Protein AF-A0A2E0FE05-F1 (afdb_monomer)

Nearest PDB structures (foldseek):
  3kkd-assembly1_A  TM=2.075E-01  e=8.108E-01  Pseudomonas aeruginosa PAO1
  7mtq-assembly1_B  TM=2.264E-01  e=6.783E+00  Homo sapiens

Foldseek 3Di:
DVVVVVVVVVVVVVVVVVVVVVVVVVVVLLVVLLVLQCVLCVVLPNNPPVVSVVLSVLVVVLQVLLVPPVDDLLVNLVSNLPRCSVLVSLPVPFQDDLVSSLVSLLSVLVSLLVSDDPCVDPSSVVSSVLSSVLSNVLSVPDDLVVVDDDPRRPSVSSSVSSSVSSVVSSVVD

pLDDT: mean 83.28, std 7.22, range [54.81, 91.31]

Radius of gyration: 20.87 Å; Cα contacts (8 Å, |Δi|>4): 118; chains: 1; bounding box: 59×25×66 Å

Sequence (173 aa):
MEDMMAKLSSLLEQKETLTKYKDLLEMEREVTLKRQFARFMESIGIDNYKIIDEYFPRFRSTVSVVEDEDMSVKDRMVSIVESDFLFDLMRLKTASRERELRRITKELSAFIHTAAIDAEDDDSKFLKNLLTNSLRTIADEIDPKENRGVGQPMTEAWIEAMKEGMDTYLTSL

Solvent-accessible surface area (backbone atoms only — not comparable to full-atom values): 9651 Å² total; per-residue (Å²): 111,69,68,58,51,53,52,50,50,52,52,50,54,51,49,53,52,50,51,54,49,51,54,51,50,53,53,51,49,55,54,49,49,51,52,51,51,47,52,51,37,41,74,71,69,50,78,54,64,68,60,48,65,65,46,46,63,54,52,50,57,50,55,50,42,58,72,39,81,92,50,52,76,68,55,32,51,50,54,48,70,67,35,60,60,71,55,52,59,56,57,75,51,71,88,40,51,68,74,52,52,35,50,43,40,42,50,49,18,53,41,54,62,67,64,51,70,87,47,83,51,70,65,34,44,49,50,45,51,50,53,26,48,49,41,39,51,41,50,68,67,61,63,37,73,84,76,46,54,91,90,56,54,59,56,57,30,42,48,52,44,49,51,53,45,50,53,52,53,64,74,71,109

Mean predicted aligned error: 7.71 Å

Structure (mmCIF, N/CA/C/O backbone):
data_AF-A0A2E0FE05-F1
#
_entry.id   AF-A0A2E0FE05-F1
#
loop_
_atom_site.group_PDB
_atom_site.id
_atom_site.type_symbol
_atom_site.label_atom_id
_atom_site.label_alt_id
_atom_site.label_comp_id
_atom_site.label_asym_id
_atom_site.label_entity_id
_atom_site.label_seq_id
_atom_site.pdbx_PDB_ins_code
_atom_site.Cartn_x
_atom_site.Cartn_y
_atom_site.Cartn_z
_atom_site.occupancy
_atom_site.B_iso_or_equiv
_atom_site.auth_seq_id
_atom_site.auth_comp_id
_atom_site.auth_asym_id
_atom_site.auth_atom_id
_atom_site.pdbx_PDB_model_num
ATOM 1 N N . MET A 1 1 ? 38.678 9.519 -41.261 1.00 61.59 1 MET A N 1
ATOM 2 C CA . MET A 1 1 ? 37.518 10.412 -41.030 1.00 61.59 1 MET A CA 1
ATOM 3 C C . MET A 1 1 ? 36.219 9.681 -41.363 1.00 61.59 1 MET A C 1
ATOM 5 O O . MET A 1 1 ? 35.339 9.641 -40.521 1.00 61.59 1 MET A O 1
ATOM 9 N N . GLU A 1 2 ? 36.152 9.014 -42.519 1.00 68.19 2 GLU A N 1
ATOM 10 C CA . GLU A 1 2 ? 35.022 8.180 -42.974 1.00 68.19 2 GLU A CA 1
ATOM 11 C C . GLU A 1 2 ? 34.667 7.010 -42.027 1.00 68.19 2 GLU A C 1
ATOM 13 O O . GLU A 1 2 ? 33.519 6.871 -41.621 1.00 68.19 2 GLU A O 1
ATOM 18 N N . ASP A 1 3 ? 35.663 6.250 -41.558 1.00 78.62 3 ASP A N 1
ATOM 19 C CA . ASP A 1 3 ? 35.480 5.124 -40.616 1.00 78.62 3 ASP A CA 1
ATOM 20 C C . ASP A 1 3 ? 34.921 5.556 -39.239 1.00 78.62 3 ASP A C 1
ATOM 22 O O . ASP A 1 3 ? 34.086 4.897 -38.621 1.00 78.62 3 ASP A O 1
ATOM 26 N N . MET A 1 4 ? 35.302 6.753 -38.785 1.00 74.56 4 MET A N 1
ATOM 27 C CA . MET A 1 4 ? 34.808 7.335 -37.535 1.00 74.56 4 MET A CA 1
ATOM 28 C C . MET A 1 4 ? 33.344 7.791 -37.655 1.00 74.56 4 MET A C 1
ATOM 30 O O . MET A 1 4 ? 32.583 7.662 -36.699 1.00 74.56 4 MET A O 1
ATOM 34 N N . MET A 1 5 ? 32.933 8.268 -38.835 1.00 79.00 5 MET A N 1
ATOM 35 C CA . MET A 1 5 ? 31.545 8.648 -39.130 1.00 79.00 5 MET A CA 1
ATOM 36 C C . MET A 1 5 ? 30.629 7.424 -39.264 1.00 79.00 5 MET A C 1
ATOM 38 O O . MET A 1 5 ? 29.489 7.458 -38.796 1.00 79.00 5 MET A O 1
ATOM 42 N N . ALA A 1 6 ? 31.135 6.326 -39.834 1.00 82.25 6 ALA A N 1
ATOM 43 C CA . ALA A 1 6 ? 30.420 5.051 -39.893 1.00 82.25 6 ALA A CA 1
ATOM 44 C C . ALA A 1 6 ? 30.204 4.462 -38.488 1.00 82.25 6 ALA A C 1
ATOM 46 O O . ALA A 1 6 ? 29.089 4.077 -38.132 1.00 82.25 6 ALA A O 1
ATOM 47 N N . LYS A 1 7 ? 31.245 4.480 -37.644 1.00 85.81 7 LYS A N 1
ATOM 48 C CA . LYS A 1 7 ? 31.150 4.041 -36.246 1.00 85.81 7 LYS A CA 1
ATOM 49 C C . LYS A 1 7 ? 30.201 4.915 -35.421 1.00 85.81 7 LYS A C 1
ATOM 51 O O . LYS A 1 7 ? 29.425 4.385 -34.633 1.00 85.81 7 LYS A O 1
ATOM 56 N N . LEU A 1 8 ? 30.225 6.234 -35.621 1.00 82.81 8 LEU A N 1
ATOM 57 C CA . LEU A 1 8 ? 29.300 7.158 -34.961 1.00 82.81 8 LEU A CA 1
ATOM 58 C C . LEU A 1 8 ? 27.844 6.893 -35.367 1.00 82.81 8 LEU A C 1
ATOM 60 O O . LEU A 1 8 ? 26.977 6.857 -34.501 1.00 82.81 8 LEU A O 1
ATOM 64 N N . SER A 1 9 ? 27.583 6.654 -36.654 1.00 85.12 9 SER A N 1
ATOM 65 C CA . SER A 1 9 ? 26.232 6.341 -37.146 1.00 85.12 9 SER A CA 1
ATOM 66 C C . SER A 1 9 ? 25.703 5.037 -36.547 1.00 85.12 9 SER A C 1
ATOM 68 O O . SER A 1 9 ? 24.593 5.008 -36.027 1.00 85.12 9 SER A O 1
ATOM 70 N N . SER A 1 10 ? 26.538 3.994 -36.497 1.00 87.94 10 SER A N 1
ATOM 71 C CA . SER A 1 10 ? 26.181 2.722 -35.857 1.00 87.94 10 SER A CA 1
ATOM 72 C C . SER A 1 10 ? 25.890 2.877 -34.357 1.00 87.94 10 SER A C 1
ATOM 74 O O . SER A 1 10 ? 24.928 2.303 -33.851 1.00 87.94 10 SER A O 1
ATOM 76 N N . LEU A 1 11 ? 26.670 3.692 -33.637 1.00 88.06 11 LEU A N 1
ATOM 77 C CA . LEU A 1 11 ? 26.420 3.976 -32.218 1.00 88.06 11 LEU A CA 1
ATOM 78 C C . LEU A 1 11 ? 25.115 4.756 -31.998 1.00 88.06 11 LEU A C 1
ATOM 80 O O . LEU A 1 11 ? 24.428 4.529 -31.002 1.00 88.06 11 LEU A O 1
ATOM 84 N N . LEU A 1 12 ? 24.758 5.663 -32.911 1.00 86.19 12 LEU A N 1
ATOM 85 C CA . LEU A 1 12 ? 23.495 6.401 -32.851 1.00 86.19 12 LEU A CA 1
ATOM 86 C C . LEU A 1 12 ? 22.289 5.483 -33.097 1.00 86.19 12 LEU A C 1
ATOM 88 O O . LEU A 1 12 ? 21.320 5.561 -32.345 1.00 86.19 12 LEU A O 1
ATOM 92 N N . GLU A 1 13 ? 22.373 4.568 -34.064 1.00 87.62 13 GLU A N 1
ATOM 93 C CA . GLU A 1 13 ? 21.336 3.553 -34.315 1.00 87.62 13 GLU A CA 1
ATOM 94 C C . GLU A 1 13 ? 21.163 2.596 -33.125 1.00 87.62 13 GLU A C 1
ATOM 96 O O . GLU A 1 13 ? 20.040 2.268 -32.728 1.00 87.62 13 GLU A O 1
ATOM 101 N N . GLN A 1 14 ? 22.272 2.176 -32.505 1.00 89.38 14 GLN A N 1
ATOM 102 C CA . GLN A 1 14 ? 22.241 1.364 -31.286 1.00 89.38 14 GLN A CA 1
ATOM 103 C C . GLN A 1 14 ? 21.592 2.119 -30.128 1.00 89.38 14 GLN A C 1
ATOM 105 O O . GLN A 1 14 ? 20.747 1.557 -29.433 1.00 89.38 14 GLN A O 1
ATOM 110 N N . LYS A 1 15 ? 21.934 3.399 -29.941 1.00 90.31 15 LYS A N 1
ATOM 111 C CA . LYS A 1 15 ? 21.307 4.251 -28.927 1.00 90.31 15 LYS A CA 1
ATOM 112 C C . LYS A 1 15 ? 19.799 4.366 -29.155 1.00 90.31 15 LYS A C 1
ATOM 114 O O . LYS A 1 15 ? 19.043 4.175 -28.211 1.00 90.31 15 LYS A O 1
ATOM 119 N N . GLU A 1 16 ? 19.363 4.635 -30.383 1.00 88.88 16 GLU A N 1
ATOM 120 C CA . GLU A 1 16 ? 17.937 4.746 -30.717 1.00 88.88 16 GLU A CA 1
ATOM 121 C C . GLU A 1 16 ? 17.187 3.437 -30.436 1.00 88.88 16 GLU A C 1
ATOM 123 O O . GLU A 1 16 ? 16.094 3.438 -29.868 1.00 88.88 16 GLU A O 1
ATOM 128 N N . THR A 1 17 ? 17.799 2.306 -30.780 1.00 89.75 17 THR A N 1
ATOM 129 C CA . THR A 1 17 ? 17.244 0.976 -30.511 1.00 89.75 17 THR A CA 1
ATOM 130 C C . THR A 1 17 ? 17.127 0.706 -29.008 1.00 89.75 17 THR A C 1
ATOM 132 O O . THR A 1 17 ? 16.091 0.229 -28.549 1.00 89.75 17 THR A O 1
ATOM 135 N N . LEU A 1 18 ? 18.153 1.053 -28.224 1.00 88.44 18 LEU A N 1
ATOM 136 C CA . LEU A 1 18 ? 18.130 0.926 -26.763 1.00 88.44 18 LEU A CA 1
ATOM 137 C C . LEU A 1 18 ? 17.059 1.813 -26.125 1.00 88.44 18 LEU A C 1
ATOM 139 O O . LEU A 1 18 ? 16.375 1.362 -25.211 1.00 88.44 18 LEU A O 1
ATOM 143 N N . THR A 1 19 ? 16.875 3.039 -26.620 1.00 89.62 19 THR A N 1
ATOM 144 C CA . THR A 1 19 ? 15.795 3.921 -26.157 1.00 89.62 19 THR A CA 1
ATOM 145 C C . THR A 1 19 ? 14.427 3.293 -26.414 1.00 89.62 19 THR A C 1
ATOM 147 O O . THR A 1 19 ? 13.641 3.181 -25.483 1.00 89.62 19 THR A O 1
ATOM 150 N N . LYS A 1 20 ? 14.175 2.758 -27.616 1.00 87.62 20 LYS A N 1
ATOM 151 C CA . LYS A 1 20 ? 12.906 2.067 -27.918 1.00 87.62 20 LYS A CA 1
ATOM 152 C C . LYS A 1 20 ? 12.658 0.859 -27.011 1.00 87.62 20 LYS A C 1
ATOM 154 O O . LYS A 1 20 ? 11.528 0.634 -26.591 1.00 87.62 20 LYS A O 1
ATOM 159 N N . TYR A 1 21 ? 13.695 0.076 -26.707 1.00 85.94 21 TYR A N 1
ATOM 160 C CA . TYR A 1 21 ? 13.562 -1.038 -25.765 1.00 85.94 21 TYR A CA 1
ATOM 161 C C . TYR A 1 21 ? 13.266 -0.564 -24.346 1.00 85.94 21 TYR A C 1
ATOM 163 O O . TYR A 1 21 ? 12.434 -1.171 -23.679 1.00 85.94 21 TYR A O 1
ATOM 171 N N . LYS A 1 22 ? 13.909 0.518 -23.900 1.00 82.38 22 LYS A N 1
ATOM 172 C CA . LYS A 1 22 ? 13.617 1.132 -22.605 1.00 82.38 22 LYS A CA 1
ATOM 173 C C . LYS A 1 22 ? 12.145 1.551 -22.519 1.00 82.38 22 LYS A C 1
ATOM 175 O O . LYS A 1 22 ? 11.476 1.163 -21.568 1.00 82.38 22 LYS A O 1
ATOM 180 N N . ASP A 1 23 ? 11.632 2.230 -23.543 1.00 83.06 23 ASP A N 1
ATOM 181 C CA . ASP A 1 23 ? 10.234 2.675 -23.590 1.00 83.06 23 ASP A CA 1
ATOM 182 C C . ASP A 1 23 ? 9.258 1.482 -23.543 1.00 83.06 23 ASP A C 1
ATOM 184 O O . ASP A 1 23 ? 8.268 1.497 -22.811 1.00 83.06 23 ASP A O 1
ATOM 188 N N . LEU A 1 24 ? 9.549 0.405 -24.284 1.00 85.44 24 LEU A N 1
ATOM 189 C CA . LEU A 1 24 ? 8.738 -0.819 -24.260 1.00 85.44 24 LEU A CA 1
ATOM 190 C C . LEU A 1 24 ? 8.744 -1.500 -22.886 1.00 85.44 24 LEU A C 1
ATOM 192 O O . LEU A 1 24 ? 7.694 -1.951 -22.429 1.00 85.44 24 LEU A O 1
ATOM 196 N N . LEU A 1 25 ? 9.903 -1.561 -22.227 1.00 81.69 25 LEU A N 1
ATOM 197 C CA . LEU A 1 25 ? 10.022 -2.120 -20.881 1.00 81.69 25 LEU A CA 1
ATOM 198 C C . LEU A 1 25 ? 9.232 -1.292 -19.865 1.00 81.69 25 LEU A C 1
ATOM 200 O O . LEU A 1 25 ? 8.543 -1.865 -19.025 1.00 81.69 25 LEU A O 1
ATOM 204 N N . GLU A 1 26 ? 9.278 0.038 -19.952 1.00 80.75 26 GLU A N 1
ATOM 205 C CA . GLU A 1 26 ? 8.470 0.922 -19.102 1.00 80.75 26 GLU A CA 1
ATOM 206 C C . GLU A 1 26 ? 6.966 0.693 -19.314 1.00 80.75 26 GLU A C 1
ATOM 208 O O . GLU A 1 26 ? 6.216 0.553 -18.344 1.00 80.75 26 GLU A O 1
ATOM 213 N N . MET A 1 27 ? 6.518 0.548 -20.564 1.00 84.00 27 MET A N 1
ATOM 214 C CA . MET A 1 27 ? 5.119 0.220 -20.863 1.00 84.00 27 MET A CA 1
ATOM 215 C C . MET A 1 27 ? 4.701 -1.147 -20.301 1.00 84.00 27 MET A C 1
ATOM 217 O O . MET A 1 27 ? 3.617 -1.281 -19.728 1.00 84.00 27 MET A O 1
ATOM 221 N N . GLU A 1 28 ? 5.533 -2.177 -20.464 1.00 82.19 28 GLU A N 1
ATOM 222 C CA . GLU A 1 28 ? 5.242 -3.522 -19.959 1.00 82.19 28 GLU A CA 1
ATOM 223 C C . GLU A 1 28 ? 5.215 -3.566 -18.425 1.00 82.19 28 GLU A C 1
ATOM 225 O O . GLU A 1 28 ? 4.350 -4.231 -17.836 1.00 82.19 28 GLU A O 1
ATOM 230 N N . ARG A 1 29 ? 6.104 -2.806 -17.777 1.00 80.38 29 ARG A N 1
ATOM 231 C CA . ARG A 1 29 ? 6.122 -2.600 -16.324 1.00 80.38 29 ARG A CA 1
ATOM 232 C C . ARG A 1 29 ? 4.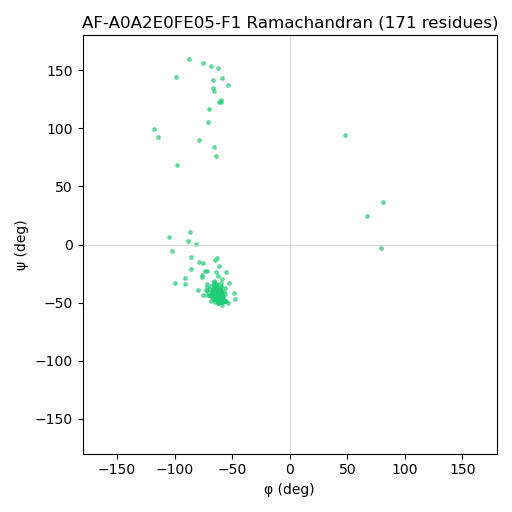809 -1.994 -15.837 1.00 80.38 29 ARG A C 1
ATOM 234 O O . ARG A 1 29 ? 4.166 -2.583 -14.971 1.00 80.38 29 ARG A O 1
ATOM 241 N N . GLU A 1 30 ? 4.356 -0.894 -16.435 1.00 83.25 30 GLU A N 1
ATOM 242 C CA . GLU A 1 30 ? 3.089 -0.243 -16.061 1.00 83.25 30 GLU A CA 1
ATOM 243 C C . GLU A 1 30 ? 1.879 -1.175 -16.240 1.00 83.25 30 GLU A C 1
ATOM 245 O O . GLU A 1 30 ? 1.024 -1.293 -15.357 1.00 83.25 30 GLU A O 1
ATOM 250 N N . VAL A 1 31 ? 1.824 -1.924 -17.347 1.00 87.12 31 VAL A N 1
ATOM 251 C CA . VAL A 1 31 ? 0.764 -2.922 -17.577 1.00 87.12 31 VAL A CA 1
ATOM 252 C C . VAL A 1 31 ? 0.798 -4.027 -16.520 1.00 87.12 31 VAL A C 1
ATOM 254 O O . VAL A 1 31 ? -0.254 -4.467 -16.042 1.00 87.12 31 VAL A O 1
ATOM 257 N N . THR A 1 32 ? 1.988 -4.492 -16.150 1.00 86.81 32 THR A N 1
ATOM 258 C CA . THR A 1 32 ? 2.166 -5.535 -15.135 1.00 86.81 32 THR A CA 1
ATOM 259 C C . THR A 1 32 ? 1.732 -5.045 -13.761 1.00 86.81 32 THR A C 1
ATOM 261 O O . THR A 1 32 ? 0.944 -5.728 -13.101 1.00 86.81 32 THR A O 1
ATOM 264 N N . LEU A 1 33 ? 2.154 -3.842 -13.372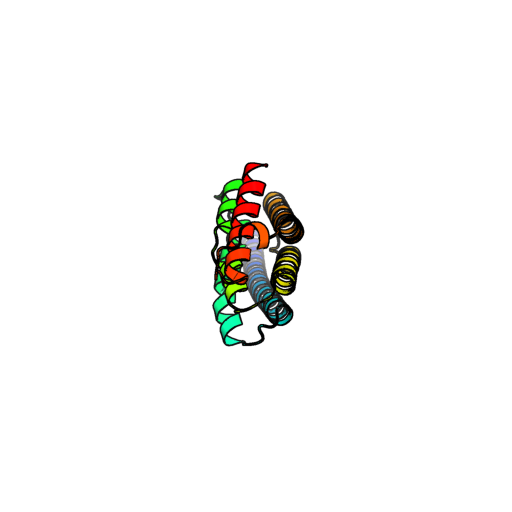 1.00 85.44 33 LEU A N 1
ATOM 265 C CA . LEU A 1 33 ? 1.776 -3.217 -12.109 1.00 85.44 33 LEU A CA 1
ATOM 266 C C . LEU A 1 33 ? 0.257 -3.033 -12.018 1.00 85.44 33 LEU A C 1
ATOM 268 O O . LEU A 1 33 ? -0.358 -3.404 -11.017 1.00 85.44 33 LEU A O 1
ATOM 272 N N . LYS A 1 34 ? -0.382 -2.570 -13.098 1.00 89.25 34 LYS A N 1
ATOM 273 C CA . LYS A 1 34 ? -1.844 -2.445 -13.168 1.00 89.25 34 LYS A CA 1
ATOM 274 C C . LYS A 1 34 ? -2.558 -3.788 -13.002 1.00 89.25 34 LYS A C 1
ATOM 276 O O . LYS A 1 34 ? -3.563 -3.873 -12.296 1.00 89.25 34 LYS A O 1
ATOM 281 N N . ARG A 1 35 ? -2.041 -4.863 -13.606 1.00 89.44 35 ARG A N 1
ATOM 282 C CA . ARG A 1 35 ? -2.592 -6.222 -13.431 1.00 89.44 35 ARG A CA 1
ATOM 283 C C . ARG A 1 35 ? -2.428 -6.732 -12.003 1.00 89.44 35 ARG A C 1
ATOM 285 O O . ARG A 1 35 ? -3.345 -7.360 -11.481 1.00 89.44 35 ARG A O 1
ATOM 292 N N . GLN A 1 36 ? -1.277 -6.495 -11.379 1.00 88.81 36 GLN A N 1
ATOM 293 C CA . GLN A 1 36 ? -1.039 -6.869 -9.985 1.00 88.81 36 GLN A CA 1
ATOM 294 C C . GLN A 1 36 ? -1.980 -6.108 -9.048 1.00 88.81 36 GLN A C 1
ATOM 296 O O . GLN A 1 36 ? -2.604 -6.729 -8.190 1.00 88.81 36 GLN A O 1
ATOM 301 N N . PHE A 1 37 ? -2.155 -4.803 -9.270 1.00 90.38 37 PHE A N 1
ATOM 302 C CA . PHE A 1 37 ? -3.107 -3.984 -8.525 1.00 90.38 37 PHE A CA 1
ATOM 303 C C . PHE A 1 37 ? -4.544 -4.497 -8.673 1.00 90.38 37 PHE A C 1
ATOM 305 O O . PHE A 1 37 ? -5.241 -4.664 -7.677 1.00 90.38 37 PHE A O 1
ATOM 312 N N . ALA A 1 38 ? -4.977 -4.838 -9.890 1.00 91.12 38 ALA A N 1
ATOM 313 C CA . ALA A 1 38 ? -6.304 -5.411 -10.114 1.00 91.12 38 ALA A CA 1
ATOM 314 C C . ALA A 1 38 ? -6.512 -6.739 -9.359 1.00 91.12 38 ALA A C 1
ATOM 316 O O . ALA A 1 38 ? -7.555 -6.933 -8.743 1.00 91.12 38 ALA A O 1
ATOM 317 N N . ARG A 1 39 ? -5.507 -7.628 -9.346 1.00 90.75 39 ARG A N 1
ATOM 318 C CA . ARG A 1 39 ? -5.558 -8.892 -8.583 1.00 90.75 39 ARG A CA 1
ATOM 319 C C . ARG A 1 39 ? -5.638 -8.664 -7.077 1.00 90.75 39 ARG A C 1
ATOM 321 O O . ARG A 1 39 ? -6.328 -9.403 -6.383 1.00 90.75 39 ARG A O 1
ATOM 328 N N . PHE A 1 40 ? -4.930 -7.658 -6.577 1.00 90.25 40 PHE A N 1
ATOM 329 C CA . PHE A 1 40 ? -5.020 -7.250 -5.181 1.00 90.25 40 PHE A CA 1
ATOM 330 C C . PHE A 1 40 ? -6.422 -6.728 -4.838 1.00 90.25 40 PHE A C 1
ATOM 332 O O . PHE A 1 40 ? -7.024 -7.173 -3.866 1.00 90.25 40 PHE A O 1
ATOM 339 N N . MET A 1 41 ? -6.978 -5.840 -5.664 1.00 90.81 41 MET A N 1
ATOM 340 C CA . MET A 1 41 ? -8.341 -5.334 -5.479 1.00 90.81 41 MET A CA 1
ATOM 341 C C . MET A 1 41 ? -9.360 -6.484 -5.458 1.00 90.81 41 MET A C 1
ATOM 343 O O . MET A 1 41 ? -10.236 -6.530 -4.594 1.00 90.81 41 MET A O 1
ATOM 347 N N . GLU A 1 42 ? -9.191 -7.473 -6.336 1.00 91.00 42 GLU A N 1
ATOM 348 C CA . GLU A 1 42 ? -10.016 -8.680 -6.356 1.00 91.00 42 GLU A CA 1
ATOM 349 C C . GLU A 1 42 ? -9.863 -9.519 -5.070 1.00 91.00 42 GLU A C 1
ATOM 351 O O . GLU A 1 42 ? -10.871 -9.969 -4.522 1.00 91.00 42 GLU A O 1
ATOM 356 N N . SER A 1 43 ? -8.648 -9.678 -4.523 1.00 89.00 43 SER A N 1
ATOM 357 C CA . SER A 1 43 ? -8.408 -10.456 -3.289 1.00 89.00 43 SER A CA 1
ATOM 358 C C . SER A 1 43 ? -9.082 -9.841 -2.061 1.00 89.00 43 SER A C 1
ATOM 360 O O . SER A 1 43 ? -9.623 -10.553 -1.206 1.00 89.00 43 SER A O 1
ATOM 362 N N . ILE A 1 44 ? -9.150 -8.510 -2.002 1.00 87.69 44 ILE A N 1
ATOM 363 C CA . ILE A 1 44 ? -9.894 -7.788 -0.961 1.00 87.69 44 ILE A CA 1
ATOM 364 C C . ILE A 1 44 ? -11.401 -7.707 -1.270 1.00 87.69 44 ILE A C 1
ATOM 366 O O . ILE A 1 44 ? -12.182 -7.199 -0.464 1.00 87.69 44 ILE A O 1
ATOM 370 N N . GLY A 1 45 ? -11.845 -8.282 -2.391 1.00 86.19 45 GLY A N 1
ATOM 371 C CA . GLY A 1 45 ? -13.244 -8.415 -2.787 1.00 86.19 45 GLY A CA 1
ATOM 372 C C . GLY A 1 45 ? -13.826 -7.154 -3.421 1.00 86.19 45 GLY A C 1
ATOM 373 O O . GLY A 1 45 ? -14.982 -6.830 -3.134 1.00 86.19 45 GLY A O 1
ATOM 374 N N . ILE A 1 46 ? -13.019 -6.437 -4.207 1.00 88.19 46 ILE A N 1
ATOM 375 C CA . ILE A 1 46 ? -13.392 -5.301 -5.054 1.00 88.19 46 ILE A CA 1
ATOM 376 C C . ILE A 1 46 ? -13.101 -5.687 -6.510 1.00 88.19 46 ILE A C 1
ATOM 378 O O . ILE A 1 46 ? -11.972 -5.609 -6.981 1.00 88.19 46 ILE A O 1
ATOM 382 N N . ASP A 1 47 ? -14.136 -6.100 -7.230 1.00 87.75 47 ASP A N 1
ATOM 383 C CA . ASP A 1 47 ? -14.082 -6.590 -8.615 1.00 87.75 47 ASP A CA 1
ATOM 384 C C . ASP A 1 47 ? -14.551 -5.547 -9.648 1.00 87.75 47 ASP A C 1
ATOM 386 O O . ASP A 1 47 ? -14.453 -5.747 -10.861 1.00 87.75 47 ASP A O 1
ATOM 390 N N . ASN A 1 48 ? -15.051 -4.399 -9.184 1.00 90.62 48 ASN A N 1
ATOM 391 C CA . ASN A 1 48 ? -15.535 -3.340 -10.055 1.00 90.62 48 ASN A CA 1
ATOM 392 C C . ASN A 1 48 ? -14.375 -2.647 -10.780 1.00 90.62 48 ASN A C 1
ATOM 394 O O . ASN A 1 48 ? -13.688 -1.791 -10.221 1.00 90.62 48 ASN A O 1
ATOM 398 N N . TYR A 1 49 ? -14.238 -2.954 -12.069 1.00 88.00 49 TYR A N 1
ATOM 399 C CA . TYR A 1 49 ? -13.206 -2.406 -12.946 1.00 88.00 49 TYR A CA 1
ATOM 400 C C . TYR A 1 49 ? -13.132 -0.867 -12.943 1.00 88.00 49 TYR A C 1
ATOM 402 O O . TYR A 1 49 ? -12.040 -0.316 -13.029 1.00 88.00 49 TYR A O 1
ATOM 410 N N . LYS A 1 50 ? -14.258 -0.153 -12.778 1.00 90.12 50 LYS A N 1
ATOM 411 C CA . LYS A 1 50 ? -14.244 1.320 -12.697 1.00 90.12 50 LYS A CA 1
ATOM 412 C C . LYS A 1 50 ? -13.544 1.822 -11.435 1.00 90.12 50 LYS A C 1
ATOM 414 O O . LYS A 1 50 ? -12.769 2.763 -11.518 1.00 90.12 50 LYS A O 1
ATOM 419 N N . ILE A 1 51 ? -13.795 1.175 -10.295 1.00 89.06 51 ILE A N 1
ATOM 420 C CA . ILE A 1 51 ? -13.155 1.518 -9.016 1.00 89.06 51 ILE A CA 1
ATOM 421 C C . ILE A 1 51 ? -11.659 1.198 -9.088 1.00 89.06 51 ILE A C 1
ATOM 423 O O . ILE A 1 51 ? -10.835 1.991 -8.647 1.00 89.06 51 ILE A O 1
ATOM 427 N N . ILE A 1 52 ? -11.298 0.061 -9.688 1.00 89.62 52 ILE A N 1
ATOM 428 C CA . ILE A 1 52 ? -9.896 -0.329 -9.883 1.00 89.62 52 ILE A CA 1
ATOM 429 C C . ILE A 1 52 ? -9.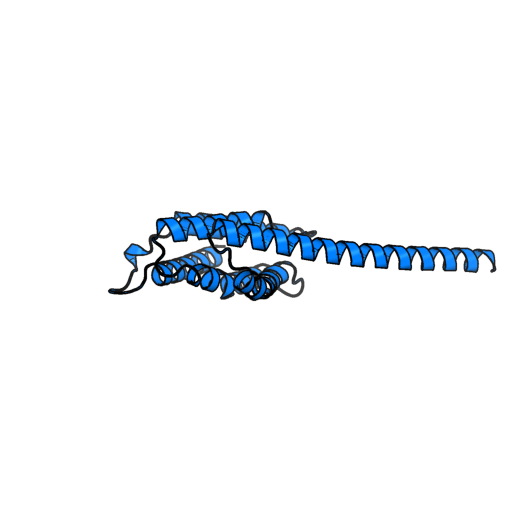163 0.709 -10.747 1.00 89.62 52 ILE A C 1
ATOM 431 O O . ILE A 1 52 ? -8.088 1.168 -10.364 1.00 89.62 52 ILE A O 1
ATOM 435 N N . ASP A 1 53 ? -9.749 1.115 -11.875 1.00 89.44 53 ASP A N 1
ATOM 436 C CA . ASP A 1 53 ? -9.156 2.123 -12.763 1.00 89.44 53 ASP A CA 1
ATOM 437 C C . ASP A 1 53 ? -9.061 3.512 -12.112 1.00 89.44 53 ASP A C 1
ATOM 439 O O . ASP A 1 53 ? -8.109 4.241 -12.381 1.00 89.44 53 ASP A O 1
ATOM 443 N N . GLU A 1 54 ? -9.998 3.869 -11.232 1.00 91.12 54 GLU A N 1
ATOM 444 C CA . GLU A 1 54 ? -9.981 5.129 -10.477 1.00 91.12 54 GLU A CA 1
ATOM 445 C C . GLU A 1 54 ? -8.907 5.145 -9.376 1.00 91.12 54 GLU A C 1
ATOM 447 O O . GLU A 1 54 ? -8.240 6.159 -9.164 1.00 91.12 54 GLU A O 1
ATOM 452 N N . TYR A 1 55 ? -8.705 4.022 -8.683 1.00 89.38 55 TYR A N 1
ATOM 453 C CA . TYR A 1 55 ? -7.754 3.932 -7.571 1.00 89.38 55 TYR A CA 1
ATOM 454 C C . TYR A 1 55 ? -6.320 3.630 -8.016 1.00 89.38 55 TYR A C 1
ATOM 456 O O . TYR A 1 55 ? -5.383 3.950 -7.281 1.00 89.38 55 TYR A O 1
ATOM 464 N N . PHE A 1 56 ? -6.118 3.064 -9.209 1.00 89.31 56 PHE A N 1
ATOM 465 C CA . PHE A 1 56 ? -4.780 2.728 -9.699 1.00 89.31 56 PHE A CA 1
ATOM 466 C C . PHE A 1 56 ? -3.829 3.941 -9.785 1.00 89.31 56 PHE A C 1
ATOM 468 O O . PHE A 1 56 ? -2.717 3.837 -9.267 1.00 89.31 56 PHE A O 1
ATOM 475 N N . PRO A 1 57 ? -4.222 5.113 -10.330 1.00 89.00 57 PRO A N 1
ATOM 476 C CA . PRO A 1 57 ? -3.361 6.299 -10.325 1.00 89.00 57 PRO A CA 1
ATOM 477 C C . PRO A 1 57 ? -2.974 6.766 -8.916 1.00 89.00 57 PRO A C 1
ATOM 479 O O . PRO A 1 57 ? -1.846 7.201 -8.699 1.00 89.00 57 PRO A O 1
ATOM 482 N N . ARG A 1 58 ? -3.888 6.639 -7.941 1.00 87.38 58 ARG A N 1
ATOM 483 C CA . ARG A 1 58 ? -3.622 6.994 -6.538 1.00 87.38 58 ARG A CA 1
ATOM 484 C C . ARG A 1 58 ? -2.581 6.060 -5.927 1.00 87.38 58 ARG A C 1
ATOM 486 O O . ARG A 1 58 ? -1.617 6.535 -5.339 1.00 87.38 58 ARG A O 1
ATOM 493 N N . PHE A 1 59 ? -2.739 4.753 -6.138 1.00 85.62 59 PHE A N 1
ATOM 494 C CA . PHE A 1 59 ? -1.737 3.758 -5.757 1.00 85.62 59 PHE A CA 1
ATOM 495 C C . PHE A 1 59 ? -0.378 4.065 -6.394 1.00 85.62 59 PHE A C 1
ATOM 497 O O . PHE A 1 59 ? 0.632 4.106 -5.694 1.00 85.62 59 PHE A O 1
ATOM 504 N N . ARG A 1 60 ? -0.356 4.337 -7.706 1.00 84.00 60 ARG A N 1
ATOM 505 C CA . ARG A 1 60 ? 0.877 4.631 -8.443 1.00 84.00 60 ARG A CA 1
ATOM 506 C C . ARG A 1 60 ? 1.605 5.849 -7.882 1.00 84.00 60 ARG A C 1
ATOM 508 O O . ARG A 1 60 ? 2.823 5.794 -7.752 1.00 84.00 60 ARG A O 1
ATOM 515 N N . SER A 1 61 ? 0.858 6.892 -7.518 1.00 83.94 61 SER A N 1
ATOM 516 C CA . SER A 1 61 ? 1.395 8.102 -6.891 1.00 83.94 61 SER A CA 1
ATOM 517 C C . SER A 1 61 ? 1.959 7.845 -5.493 1.00 83.94 61 SER A C 1
ATOM 519 O O . SER A 1 61 ? 2.993 8.407 -5.156 1.00 83.94 61 SER A O 1
ATOM 521 N N . THR A 1 62 ? 1.313 7.016 -4.667 1.00 81.81 62 THR A N 1
ATOM 522 C CA . THR A 1 62 ? 1.857 6.641 -3.348 1.00 81.81 62 THR A CA 1
ATOM 523 C C . THR A 1 62 ? 3.150 5.839 -3.500 1.00 81.81 62 THR A C 1
ATOM 525 O O . THR A 1 62 ? 4.109 6.034 -2.765 1.00 81.81 62 THR A O 1
ATOM 528 N N . VAL A 1 63 ? 3.188 4.943 -4.481 1.00 76.75 63 VAL A N 1
ATOM 529 C CA . VAL A 1 63 ? 4.334 4.077 -4.775 1.00 76.75 63 VAL A CA 1
ATOM 530 C C . VAL A 1 63 ? 5.514 4.858 -5.351 1.00 76.75 63 VAL A C 1
ATOM 532 O O . VAL A 1 63 ? 6.646 4.575 -4.977 1.00 76.75 63 VAL A O 1
ATOM 535 N N . SER A 1 64 ? 5.283 5.861 -6.202 1.00 79.38 64 SER A N 1
ATOM 536 C CA . SER A 1 64 ? 6.372 6.672 -6.769 1.00 79.38 64 SER A CA 1
ATOM 537 C C . SER A 1 64 ? 7.144 7.470 -5.717 1.00 79.38 64 SER A C 1
ATOM 539 O O . SER A 1 64 ? 8.305 7.776 -5.942 1.00 79.38 64 SER A O 1
ATOM 541 N N . VAL A 1 65 ? 6.544 7.759 -4.555 1.00 81.44 65 VAL A N 1
ATOM 542 C CA . VAL A 1 65 ? 7.244 8.403 -3.425 1.00 81.44 65 VAL A CA 1
ATOM 543 C C . VAL A 1 65 ? 8.388 7.533 -2.896 1.00 81.44 65 VAL A C 1
ATOM 545 O O . VAL A 1 65 ? 9.363 8.058 -2.371 1.00 81.44 65 VAL A O 1
ATOM 548 N N . VAL A 1 66 ? 8.312 6.204 -3.040 1.00 75.94 66 VAL A N 1
ATOM 549 C CA . VAL A 1 66 ? 9.407 5.301 -2.637 1.00 75.94 66 VAL A CA 1
ATOM 550 C C . VAL A 1 66 ? 10.674 5.586 -3.450 1.00 75.94 66 VAL A C 1
ATOM 552 O O . VAL A 1 66 ? 11.769 5.561 -2.892 1.00 75.94 66 VAL A O 1
ATOM 555 N N . GLU A 1 67 ? 10.503 5.900 -4.736 1.00 75.00 67 GLU A N 1
ATOM 556 C CA . GLU A 1 67 ? 11.567 6.139 -5.720 1.00 75.00 67 GLU A CA 1
ATOM 557 C C . GLU A 1 67 ? 12.023 7.617 -5.756 1.00 75.00 67 GLU A C 1
ATOM 559 O O . GLU A 1 67 ? 12.862 7.978 -6.575 1.00 75.00 67 GLU A O 1
ATOM 564 N N . ASP A 1 68 ? 11.481 8.488 -4.893 1.00 80.31 68 ASP A N 1
ATOM 565 C CA . ASP A 1 68 ? 11.764 9.930 -4.912 1.00 80.31 68 ASP A CA 1
ATOM 566 C C . ASP A 1 68 ? 13.117 10.265 -4.263 1.00 80.31 68 ASP A C 1
ATOM 568 O O . ASP A 1 68 ? 13.216 10.509 -3.058 1.00 80.31 68 ASP A O 1
ATOM 572 N N . GLU A 1 69 ? 14.173 10.277 -5.078 1.00 76.12 69 GLU A N 1
ATOM 573 C CA . GLU A 1 69 ? 15.555 10.551 -4.662 1.00 76.12 69 GLU A CA 1
ATOM 574 C C . GLU A 1 69 ? 15.751 11.894 -3.933 1.00 76.12 69 GLU A C 1
ATOM 576 O O . GLU A 1 69 ? 16.678 12.005 -3.126 1.00 76.12 69 GLU A O 1
ATOM 581 N N . ASP A 1 70 ? 14.869 12.878 -4.137 1.00 83.50 70 ASP A N 1
ATOM 582 C CA . ASP A 1 70 ? 14.970 14.201 -3.508 1.00 83.50 70 ASP A CA 1
ATOM 583 C C . ASP A 1 70 ? 14.486 14.201 -2.044 1.00 83.50 70 ASP A C 1
ATOM 585 O O . ASP A 1 70 ? 14.771 15.130 -1.279 1.00 83.50 70 ASP A O 1
ATOM 589 N N . MET A 1 71 ? 13.775 13.151 -1.623 1.00 82.50 71 MET A N 1
ATOM 590 C CA . MET A 1 71 ? 13.272 12.986 -0.260 1.00 82.50 71 MET A CA 1
ATOM 591 C C . MET A 1 71 ? 14.173 12.072 0.573 1.00 82.50 71 MET A C 1
ATOM 593 O O . MET A 1 71 ? 14.676 11.052 0.092 1.00 82.50 71 MET A O 1
ATOM 597 N N . SER A 1 72 ? 14.311 12.371 1.869 1.00 84.44 72 SER A N 1
ATOM 598 C CA . SER A 1 72 ? 14.948 11.436 2.799 1.00 84.44 72 SER A CA 1
ATOM 599 C C . SER A 1 72 ? 14.080 10.189 3.001 1.00 84.44 72 SER A C 1
ATOM 601 O O . SER A 1 72 ? 12.855 10.254 2.915 1.00 84.44 72 SER A O 1
ATOM 603 N N . VAL A 1 73 ? 14.695 9.057 3.355 1.00 78.50 73 VAL A N 1
ATOM 604 C CA . VAL A 1 73 ? 13.989 7.810 3.721 1.00 78.50 73 VAL A CA 1
ATOM 605 C C . VAL A 1 73 ? 12.873 8.074 4.742 1.00 78.50 73 VAL A C 1
ATOM 607 O O . VAL A 1 73 ? 11.763 7.560 4.609 1.00 78.50 73 VAL A O 1
ATOM 610 N N . LYS A 1 74 ? 13.132 8.924 5.743 1.00 79.19 74 LYS A N 1
ATOM 611 C CA . LYS A 1 74 ? 12.132 9.286 6.752 1.00 79.19 74 LYS A CA 1
ATOM 612 C C . LYS A 1 74 ? 10.948 10.034 6.134 1.00 79.19 74 LYS A C 1
ATOM 614 O O . LYS A 1 74 ? 9.806 9.675 6.405 1.00 79.19 74 LYS A O 1
ATOM 619 N N . ASP A 1 75 ? 11.209 11.023 5.2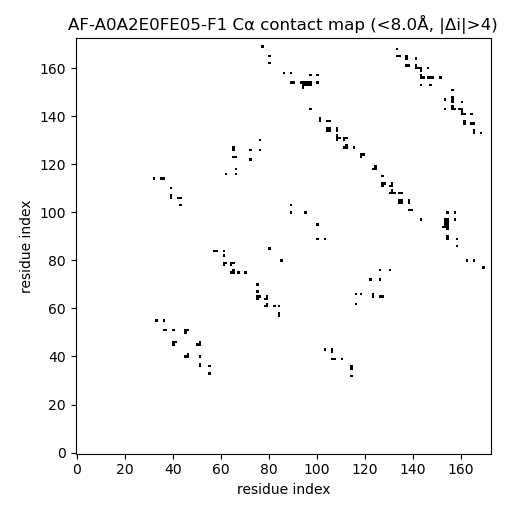87 1.00 82.50 75 ASP A N 1
ATOM 620 C CA . ASP A 1 75 ? 10.153 11.835 4.672 1.00 82.50 75 ASP A CA 1
ATOM 621 C C . ASP A 1 75 ? 9.323 11.019 3.671 1.00 82.50 75 ASP A C 1
ATOM 623 O O . ASP A 1 75 ? 8.101 11.172 3.615 1.00 82.50 75 ASP A O 1
ATOM 627 N N . ARG A 1 76 ? 9.954 10.094 2.932 1.00 83.06 76 ARG A N 1
ATOM 628 C CA . ARG A 1 76 ? 9.248 9.148 2.052 1.00 83.06 76 ARG A CA 1
ATOM 629 C C . ARG A 1 76 ? 8.291 8.262 2.847 1.00 83.06 76 ARG A C 1
ATOM 631 O O . ARG A 1 76 ? 7.139 8.098 2.453 1.00 83.06 76 ARG A O 1
ATOM 638 N N . MET A 1 77 ? 8.736 7.727 3.989 1.00 77.38 77 MET A N 1
ATOM 639 C CA . MET A 1 77 ? 7.879 6.924 4.873 1.00 77.38 77 MET A CA 1
ATOM 640 C C . MET A 1 77 ? 6.683 7.712 5.392 1.00 77.38 77 MET A C 1
ATOM 642 O O . MET A 1 77 ? 5.561 7.209 5.333 1.00 77.38 77 MET A O 1
ATOM 646 N N . VAL A 1 78 ? 6.919 8.931 5.884 1.00 80.75 78 VAL A N 1
ATOM 647 C CA . VAL A 1 78 ? 5.858 9.811 6.388 1.00 80.75 78 VAL A CA 1
ATOM 648 C C . VAL A 1 78 ? 4.846 10.090 5.281 1.00 80.75 78 VAL A C 1
ATOM 650 O O . VAL A 1 78 ? 3.665 9.835 5.473 1.00 80.75 78 VAL A O 1
ATOM 653 N N . SER A 1 79 ? 5.299 10.477 4.088 1.00 83.12 79 SER A N 1
ATOM 654 C CA . SER A 1 79 ? 4.423 10.760 2.943 1.00 83.12 79 SER A CA 1
ATOM 655 C C . SER A 1 79 ? 3.564 9.556 2.526 1.00 83.12 79 SER A C 1
ATOM 657 O O . SER A 1 79 ? 2.373 9.697 2.244 1.00 83.12 79 SER A O 1
ATOM 659 N N . ILE A 1 80 ? 4.118 8.340 2.553 1.00 79.25 80 ILE A N 1
ATOM 660 C CA . ILE A 1 80 ? 3.372 7.115 2.224 1.00 79.25 80 ILE A CA 1
ATOM 661 C C . ILE A 1 80 ? 2.325 6.789 3.295 1.00 79.25 80 ILE A C 1
ATOM 663 O O . ILE A 1 80 ? 1.191 6.441 2.956 1.00 79.25 80 ILE A O 1
ATOM 667 N N . VAL A 1 81 ? 2.694 6.905 4.572 1.00 73.25 81 VAL A N 1
ATOM 668 C CA . VAL A 1 81 ? 1.810 6.652 5.722 1.00 73.25 81 VAL A CA 1
ATOM 669 C C . VAL A 1 81 ? 0.694 7.688 5.810 1.00 73.25 81 VAL A C 1
ATOM 671 O O . VAL A 1 81 ? -0.452 7.331 6.072 1.00 73.25 81 VAL A O 1
ATOM 674 N N . GLU A 1 82 ? 1.011 8.955 5.569 1.00 73.25 82 GLU A N 1
ATOM 675 C CA . GLU A 1 82 ? 0.048 10.055 5.553 1.00 73.25 82 GLU A CA 1
ATOM 676 C C . GLU A 1 82 ? -0.811 10.056 4.288 1.00 73.25 82 GLU A C 1
ATOM 678 O O . GLU A 1 82 ? -1.863 10.697 4.267 1.00 73.25 82 GLU A O 1
ATOM 683 N N . SER A 1 83 ? -0.414 9.322 3.241 1.00 76.69 83 SER A N 1
ATOM 684 C CA . SER A 1 83 ? -1.230 9.212 2.041 1.00 76.69 83 SER A CA 1
ATOM 685 C C . SER A 1 83 ? -2.593 8.602 2.378 1.00 76.69 83 SER A C 1
ATOM 687 O O . SER A 1 83 ? -2.718 7.481 2.881 1.00 76.69 83 SER A O 1
ATOM 689 N N . ASP A 1 84 ? -3.657 9.324 2.029 1.00 76.75 84 ASP A N 1
ATOM 690 C CA . ASP A 1 84 ? -5.027 8.859 2.259 1.00 76.75 84 ASP A CA 1
ATOM 691 C C . ASP A 1 84 ? -5.362 7.586 1.471 1.00 76.75 84 ASP A C 1
ATOM 693 O O . ASP A 1 84 ? -6.377 6.948 1.735 1.00 76.75 84 ASP A O 1
ATOM 697 N N . PHE A 1 85 ? -4.513 7.177 0.522 1.00 82.56 85 PHE A N 1
ATOM 698 C CA . PHE A 1 85 ? -4.710 5.980 -0.290 1.00 82.56 85 PHE A CA 1
ATOM 699 C C . PHE A 1 85 ? -4.946 4.722 0.560 1.00 82.56 85 PHE A C 1
ATOM 701 O O . PHE A 1 85 ? -5.931 4.017 0.330 1.00 82.56 85 PHE A O 1
ATOM 708 N N . LEU A 1 86 ? -4.085 4.453 1.551 1.00 76.94 86 LEU A N 1
ATOM 709 C CA . LEU A 1 86 ? -4.184 3.244 2.383 1.00 76.94 86 LEU A CA 1
ATOM 710 C C . LEU A 1 86 ? -5.519 3.207 3.143 1.00 76.94 86 LEU A C 1
ATOM 712 O O . LEU A 1 86 ? -6.159 2.159 3.255 1.00 76.94 86 LEU A O 1
ATOM 716 N N . PHE A 1 87 ? -5.959 4.363 3.642 1.00 82.75 87 PHE A N 1
ATOM 717 C CA . PHE A 1 87 ? -7.173 4.488 4.445 1.00 82.75 87 PHE A CA 1
ATOM 718 C C . PHE A 1 87 ? -8.438 4.501 3.588 1.00 82.75 87 PHE A C 1
ATOM 720 O O . PHE A 1 87 ? -9.423 3.846 3.930 1.00 82.75 87 PHE A O 1
ATOM 727 N N . ASP A 1 88 ? -8.406 5.161 2.436 1.00 85.94 88 ASP A N 1
ATOM 728 C CA . ASP A 1 88 ? -9.518 5.176 1.489 1.00 85.94 88 ASP A CA 1
ATOM 729 C C . ASP A 1 88 ? -9.775 3.803 0.885 1.00 85.94 88 ASP A C 1
ATOM 731 O O . ASP A 1 88 ? -10.932 3.434 0.675 1.00 85.94 88 ASP A O 1
ATOM 735 N N . LEU A 1 89 ? -8.722 3.014 0.670 1.00 84.06 89 LEU A N 1
ATOM 736 C CA . LEU A 1 89 ? -8.859 1.618 0.280 1.00 84.06 89 LEU A CA 1
ATOM 737 C C . LEU A 1 89 ? -9.672 0.829 1.322 1.00 84.06 89 LEU A C 1
ATOM 739 O O . LEU A 1 89 ? -10.588 0.089 0.967 1.00 84.06 89 LEU A O 1
ATOM 743 N N . MET A 1 90 ? -9.389 1.019 2.614 1.00 81.88 90 MET A N 1
ATOM 744 C CA . MET A 1 90 ? -10.143 0.363 3.692 1.00 81.88 90 MET A CA 1
ATOM 745 C C . MET A 1 90 ? -11.605 0.837 3.755 1.00 81.88 90 MET A C 1
ATOM 747 O O . MET A 1 90 ? -12.496 0.048 4.082 1.00 81.88 90 MET A O 1
ATOM 751 N N . ARG A 1 91 ? -11.882 2.094 3.383 1.00 86.25 91 ARG A N 1
ATOM 752 C CA . ARG A 1 91 ? -13.243 2.661 3.337 1.00 86.25 91 ARG A CA 1
ATOM 753 C C . ARG A 1 91 ? -14.109 2.124 2.203 1.00 86.25 91 ARG A C 1
ATOM 755 O O . ARG A 1 91 ? -15.331 2.124 2.346 1.00 86.25 91 ARG A O 1
ATOM 762 N N . LEU A 1 92 ? -13.520 1.599 1.125 1.00 83.88 92 LEU A N 1
ATOM 763 C CA . LEU A 1 92 ? -14.281 0.949 0.046 1.00 83.88 92 LEU A CA 1
ATOM 764 C C . LEU A 1 92 ? -15.115 -0.236 0.559 1.00 83.88 92 LEU A C 1
ATOM 766 O O . LEU A 1 92 ? -16.196 -0.521 0.042 1.00 83.88 92 LEU A O 1
ATOM 770 N N . LYS A 1 93 ? -14.653 -0.899 1.621 1.00 73.56 93 LYS A N 1
ATOM 771 C CA . LYS A 1 93 ? -15.353 -1.997 2.292 1.00 73.56 93 LYS A CA 1
ATOM 772 C C . LYS A 1 93 ? -16.095 -1.497 3.534 1.00 73.56 93 LYS A C 1
ATOM 774 O O . LYS A 1 93 ? -15.761 -1.838 4.676 1.00 73.56 93 LYS A O 1
ATOM 779 N N . THR A 1 94 ? -17.134 -0.696 3.293 1.00 64.44 94 THR A N 1
ATOM 780 C CA . THR A 1 94 ? -18.048 -0.209 4.339 1.00 64.44 94 THR A CA 1
ATOM 781 C C . THR A 1 94 ? -18.629 -1.379 5.156 1.00 64.44 94 THR A C 1
ATOM 783 O O . THR A 1 94 ? -18.976 -2.426 4.613 1.00 64.44 94 THR A O 1
ATOM 786 N N . ALA A 1 95 ? -18.697 -1.221 6.485 1.00 64.38 95 ALA A N 1
ATOM 787 C CA . ALA A 1 95 ? -19.201 -2.221 7.444 1.00 64.38 95 ALA A CA 1
ATOM 788 C C . ALA A 1 95 ? -18.370 -3.515 7.612 1.00 64.38 95 ALA A C 1
ATOM 790 O O . ALA A 1 95 ? -18.882 -4.542 8.071 1.00 64.38 95 ALA A O 1
ATOM 791 N N . SER A 1 96 ? -17.070 -3.466 7.319 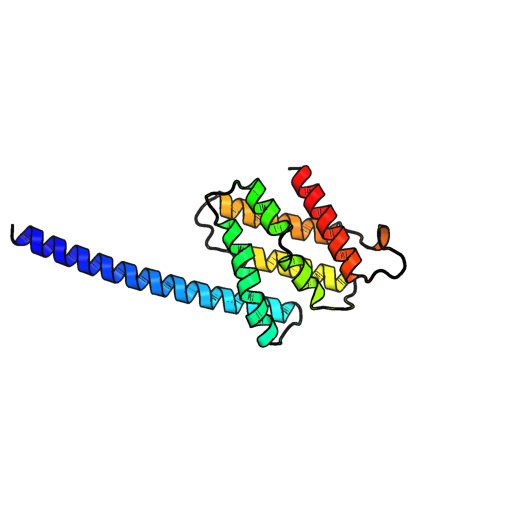1.00 77.31 96 SER A N 1
ATOM 792 C CA . SER A 1 96 ? -16.173 -4.592 7.584 1.00 77.31 96 SER A CA 1
ATOM 793 C C . SER A 1 96 ? -15.993 -4.866 9.076 1.00 77.31 96 SER A C 1
ATOM 795 O O . SER A 1 96 ? -15.892 -3.963 9.908 1.00 77.31 96 SER A O 1
ATOM 797 N N . ARG A 1 97 ? -15.934 -6.155 9.423 1.00 86.69 97 ARG A N 1
ATOM 798 C CA . ARG A 1 97 ? -15.547 -6.599 10.767 1.00 86.69 97 ARG A CA 1
ATOM 799 C C . ARG A 1 97 ? -14.039 -6.440 10.931 1.00 86.69 97 ARG A C 1
ATOM 801 O O . ARG A 1 97 ? -13.303 -6.545 9.959 1.00 86.69 97 ARG A O 1
ATOM 808 N N . GLU A 1 98 ? -13.579 -6.311 12.170 1.00 87.88 98 GLU A N 1
ATOM 809 C CA . GLU A 1 98 ? -12.151 -6.232 12.513 1.00 87.88 98 GLU A CA 1
ATOM 810 C C . GLU A 1 98 ? -11.306 -7.311 11.818 1.00 87.88 98 GLU A C 1
ATOM 812 O O . GLU A 1 98 ? -10.297 -7.003 11.203 1.00 87.88 98 GLU A O 1
ATOM 817 N N . ARG A 1 99 ? -11.753 -8.576 11.840 1.00 88.50 99 ARG A N 1
ATOM 818 C CA . ARG A 1 99 ? -11.054 -9.685 11.170 1.00 88.50 99 ARG A CA 1
ATOM 819 C C . ARG A 1 99 ? -10.838 -9.435 9.674 1.00 88.50 99 ARG A C 1
ATOM 821 O O . ARG A 1 99 ? -9.814 -9.841 9.137 1.00 88.50 99 ARG A O 1
ATOM 828 N N . GLU A 1 100 ? -11.813 -8.819 9.016 1.00 87.88 100 GLU A N 1
ATOM 829 C CA . GLU A 1 100 ? -11.744 -8.525 7.586 1.00 87.88 100 GLU A CA 1
ATOM 830 C C . GLU A 1 100 ? -10.814 -7.345 7.314 1.00 87.88 100 GLU A C 1
ATOM 832 O O . GLU A 1 100 ? -9.963 -7.438 6.439 1.00 87.88 100 GLU A O 1
ATOM 837 N N . LEU A 1 101 ? -10.898 -6.284 8.118 1.00 89.38 101 LEU A N 1
ATOM 838 C CA . LEU A 1 101 ? -9.976 -5.147 8.037 1.00 89.38 101 LEU A CA 1
ATOM 839 C C . LEU A 1 101 ? -8.528 -5.601 8.266 1.00 89.38 101 LEU A C 1
ATOM 841 O O . LEU A 1 101 ? -7.652 -5.289 7.467 1.00 89.38 101 LEU A O 1
ATOM 845 N N . ARG A 1 102 ? -8.306 -6.466 9.261 1.00 91.31 102 ARG A N 1
ATOM 846 C CA . ARG A 1 102 ? -7.015 -7.110 9.527 1.00 91.31 102 ARG A CA 1
ATOM 847 C C . ARG A 1 102 ? -6.500 -7.910 8.336 1.00 91.31 102 ARG A C 1
ATOM 849 O O . ARG A 1 102 ? -5.325 -7.813 7.988 1.00 91.31 102 ARG A O 1
ATOM 856 N N . ARG A 1 103 ? -7.370 -8.700 7.699 1.00 90.81 103 ARG A N 1
ATOM 857 C CA . ARG A 1 103 ? -7.030 -9.453 6.482 1.00 90.81 103 ARG A CA 1
ATOM 858 C C . ARG A 1 103 ? -6.626 -8.509 5.350 1.00 90.81 103 ARG A C 1
ATOM 860 O O . ARG A 1 103 ? -5.579 -8.728 4.754 1.00 90.81 103 ARG A O 1
ATOM 867 N N . ILE A 1 104 ? -7.407 -7.458 5.101 1.00 89.56 104 ILE A N 1
ATOM 868 C CA . ILE A 1 104 ? -7.141 -6.457 4.058 1.00 89.56 104 ILE A CA 1
ATOM 869 C C . ILE A 1 104 ? -5.792 -5.773 4.295 1.00 89.56 104 ILE A C 1
ATOM 871 O O . ILE A 1 104 ? -4.989 -5.682 3.371 1.00 89.56 104 ILE A O 1
ATOM 875 N N . THR A 1 105 ? -5.489 -5.350 5.525 1.00 89.56 105 THR A N 1
ATOM 876 C CA . THR A 1 105 ? -4.197 -4.721 5.843 1.00 89.56 105 THR A CA 1
ATOM 877 C C . THR A 1 105 ? -3.021 -5.683 5.630 1.00 89.56 105 THR A C 1
ATOM 879 O O . THR A 1 105 ? -1.984 -5.283 5.100 1.00 89.56 105 THR A O 1
ATOM 882 N N . LYS A 1 106 ? -3.179 -6.972 5.959 1.00 90.31 106 LYS A N 1
ATOM 883 C CA . LYS A 1 106 ? -2.161 -7.997 5.670 1.00 90.31 106 LYS A CA 1
ATOM 884 C C . LYS A 1 106 ? -1.992 -8.263 4.176 1.00 90.31 106 LYS A C 1
ATOM 886 O O . LYS A 1 106 ? -0.866 -8.435 3.718 1.00 90.31 106 LYS A O 1
ATOM 891 N N . GLU A 1 107 ? -3.084 -8.285 3.419 1.00 88.75 107 GLU A N 1
ATOM 892 C CA . GLU A 1 107 ? -3.033 -8.418 1.961 1.00 88.75 107 GLU A CA 1
ATOM 893 C C . GLU A 1 107 ? -2.375 -7.209 1.309 1.00 88.75 107 GLU A C 1
ATOM 895 O O . GLU A 1 107 ? -1.583 -7.383 0.391 1.00 88.75 107 GLU A O 1
ATOM 900 N N . LEU A 1 108 ? -2.610 -6.007 1.833 1.00 87.25 108 LEU A N 1
ATOM 901 C CA . LEU A 1 108 ? -1.942 -4.787 1.392 1.00 87.25 108 LEU A CA 1
ATOM 902 C C . LEU A 1 108 ? -0.437 -4.814 1.691 1.00 87.25 108 LEU A C 1
ATOM 904 O O . LEU A 1 108 ? 0.357 -4.481 0.819 1.00 87.25 108 LEU A O 1
ATOM 908 N N . SER A 1 109 ? -0.031 -5.275 2.878 1.00 88.00 109 SER A N 1
ATOM 909 C CA . SER A 1 109 ? 1.385 -5.510 3.213 1.00 88.00 109 SER A CA 1
ATOM 910 C C . SER A 1 109 ? 2.037 -6.499 2.234 1.00 88.00 109 SER A C 1
ATOM 912 O O . SER A 1 109 ? 3.087 -6.211 1.657 1.00 88.00 109 SER A O 1
ATOM 914 N N . ALA A 1 110 ? 1.387 -7.639 1.973 1.00 87.75 110 ALA A N 1
ATOM 915 C CA . ALA A 1 110 ? 1.876 -8.631 1.016 1.00 87.75 110 ALA A CA 1
ATOM 916 C C . ALA A 1 110 ? 1.908 -8.088 -0.423 1.00 87.75 110 ALA A C 1
ATOM 918 O O . ALA A 1 110 ? 2.833 -8.381 -1.185 1.00 87.75 110 ALA A O 1
ATOM 919 N N . PHE A 1 111 ? 0.921 -7.276 -0.794 1.00 85.56 111 PHE A N 1
ATOM 920 C CA . PHE A 1 111 ? 0.863 -6.607 -2.083 1.00 85.56 111 PHE A CA 1
ATOM 921 C C . PHE A 1 111 ? 2.007 -5.607 -2.230 1.00 85.56 111 PHE A C 1
ATOM 923 O O . PHE A 1 111 ? 2.746 -5.721 -3.188 1.00 85.56 111 PHE A O 1
ATOM 930 N N . ILE A 1 112 ? 2.266 -4.720 -1.268 1.00 81.31 112 ILE A N 1
ATOM 931 C CA . ILE A 1 112 ? 3.410 -3.786 -1.316 1.00 81.31 112 ILE A CA 1
ATOM 932 C C . ILE A 1 112 ? 4.746 -4.542 -1.402 1.00 81.31 112 ILE A C 1
ATOM 934 O O . ILE A 1 112 ? 5.653 -4.148 -2.137 1.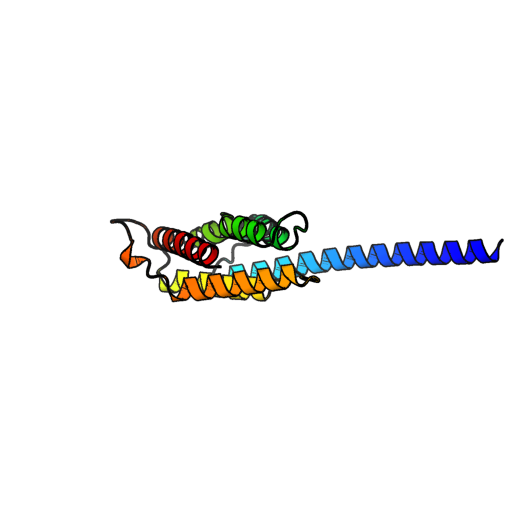00 81.31 112 ILE A O 1
ATOM 938 N N . HIS A 1 113 ? 4.862 -5.682 -0.719 1.00 81.06 113 HIS A N 1
ATOM 939 C CA . HIS A 1 113 ? 6.046 -6.531 -0.823 1.00 81.06 113 HIS A CA 1
ATOM 940 C C . HIS A 1 113 ? 6.241 -7.145 -2.221 1.00 81.06 113 HIS A C 1
ATOM 942 O O . HIS A 1 113 ? 7.373 -7.342 -2.665 1.00 81.06 113 HIS A O 1
ATOM 948 N N . THR A 1 114 ? 5.159 -7.476 -2.922 1.00 76.94 114 THR A N 1
ATOM 949 C CA . THR A 1 114 ? 5.211 -8.216 -4.197 1.00 76.94 114 THR A CA 1
ATOM 950 C C . THR A 1 114 ? 5.078 -7.327 -5.427 1.00 76.94 114 THR A C 1
ATOM 952 O O . THR A 1 114 ? 5.696 -7.609 -6.448 1.00 76.94 114 THR A O 1
ATOM 955 N N . ALA A 1 115 ? 4.309 -6.252 -5.320 1.00 66.31 115 ALA A N 1
ATOM 956 C CA . ALA A 1 115 ? 4.019 -5.273 -6.359 1.00 66.31 115 ALA A CA 1
ATOM 957 C C . ALA A 1 115 ? 5.053 -4.151 -6.437 1.00 66.31 115 ALA A C 1
ATOM 959 O O . ALA A 1 115 ? 4.836 -3.153 -7.113 1.00 66.31 115 ALA A O 1
ATOM 960 N N . ALA A 1 116 ? 6.174 -4.305 -5.743 1.00 55.38 116 ALA A N 1
ATOM 961 C CA . ALA A 1 116 ? 7.259 -3.351 -5.809 1.00 55.38 116 ALA A CA 1
ATOM 962 C C . ALA A 1 116 ? 7.783 -3.282 -7.251 1.00 55.38 116 ALA A C 1
ATOM 964 O O . ALA A 1 116 ? 8.129 -4.311 -7.826 1.00 55.38 116 ALA A O 1
ATOM 965 N N . ILE A 1 117 ? 7.780 -2.100 -7.872 1.00 60.03 117 ILE A N 1
ATOM 966 C CA . ILE A 1 117 ? 8.854 -1.124 -7.636 1.00 60.03 117 ILE A CA 1
ATOM 967 C C . ILE A 1 117 ? 10.153 -1.907 -7.777 1.00 60.03 117 ILE A C 1
ATOM 969 O O . ILE A 1 117 ? 10.576 -2.580 -6.829 1.00 60.03 117 ILE A O 1
ATOM 973 N N . ASP A 1 118 ? 10.728 -1.887 -8.979 1.00 54.81 118 ASP A N 1
ATOM 974 C CA . ASP A 1 118 ? 12.121 -2.275 -9.172 1.00 54.81 118 ASP A CA 1
ATOM 975 C C . ASP A 1 118 ? 12.941 -1.240 -8.388 1.00 54.81 118 ASP A C 1
ATOM 977 O O . ASP A 1 118 ? 13.467 -0.284 -8.939 1.00 54.81 118 ASP A O 1
ATOM 981 N N . ALA A 1 119 ? 12.962 -1.389 -7.063 1.00 58.56 119 ALA A N 1
ATOM 982 C CA . ALA A 1 119 ? 13.824 -0.674 -6.153 1.00 58.56 119 ALA A CA 1
ATOM 983 C C . ALA A 1 119 ? 15.231 -1.144 -6.507 1.00 58.56 119 ALA A C 1
ATOM 985 O O . ALA A 1 119 ? 15.713 -2.152 -5.984 1.00 58.56 119 ALA A O 1
ATOM 986 N N . GLU A 1 120 ? 15.818 -0.515 -7.519 1.00 64.81 120 GLU A N 1
ATOM 987 C CA . GLU A 1 120 ? 17.153 -0.845 -7.996 1.00 64.81 120 GLU A CA 1
ATOM 988 C C . GLU A 1 120 ? 18.164 -0.500 -6.888 1.00 64.81 120 GLU A C 1
ATOM 990 O O . GLU A 1 120 ? 19.084 -1.284 -6.616 1.00 64.81 120 GLU A O 1
ATOM 995 N N . ASP A 1 121 ? 17.906 0.588 -6.154 1.00 74.12 121 ASP A N 1
ATOM 996 C CA . ASP A 1 121 ? 18.702 1.071 -5.031 1.00 74.12 121 ASP A CA 1
ATOM 997 C C . ASP A 1 121 ? 18.312 0.455 -3.669 1.00 74.12 121 ASP A C 1
ATOM 999 O O . ASP A 1 121 ? 17.235 -0.117 -3.465 1.00 74.12 121 ASP A O 1
ATOM 1003 N N . ASP A 1 122 ? 19.248 0.530 -2.723 1.00 76.50 122 ASP A N 1
ATOM 1004 C CA . ASP A 1 122 ? 19.121 -0.100 -1.408 1.00 76.50 122 ASP A CA 1
ATOM 1005 C C . ASP A 1 122 ? 18.179 0.657 -0.459 1.00 76.50 122 ASP A C 1
ATOM 1007 O O . ASP A 1 122 ? 17.545 0.017 0.388 1.00 76.50 122 ASP A O 1
ATOM 1011 N N . ASP A 1 123 ? 18.004 1.968 -0.638 1.00 74.06 123 ASP A N 1
ATOM 1012 C CA . ASP A 1 123 ? 17.105 2.783 0.184 1.00 74.06 123 ASP A CA 1
ATOM 1013 C C . ASP A 1 123 ? 15.643 2.464 -0.149 1.00 74.06 123 ASP A C 1
ATOM 1015 O O . ASP A 1 123 ? 14.837 2.211 0.751 1.00 74.06 123 ASP A O 1
ATOM 1019 N N . SER A 1 124 ? 15.306 2.344 -1.433 1.00 76.56 124 SER A N 1
ATOM 1020 C CA . SER A 1 124 ? 13.982 1.912 -1.894 1.00 76.56 124 SER A CA 1
ATOM 1021 C C . SER A 1 124 ? 13.638 0.492 -1.415 1.00 76.56 124 SER A C 1
ATOM 1023 O O . SER A 1 124 ? 12.506 0.221 -0.994 1.00 76.56 124 SER A O 1
ATOM 1025 N N . LYS A 1 125 ? 14.615 -0.432 -1.390 1.00 80.50 125 LYS A N 1
ATOM 1026 C CA . LYS A 1 125 ? 14.431 -1.787 -0.822 1.00 80.50 125 LYS A CA 1
ATOM 1027 C C . LYS A 1 125 ? 14.213 -1.738 0.685 1.00 80.50 125 LYS A C 1
ATOM 1029 O O . LYS A 1 125 ? 13.358 -2.464 1.203 1.00 80.50 125 LYS A O 1
ATOM 1034 N N . PHE A 1 126 ? 14.986 -0.917 1.392 1.00 80.12 126 PHE A N 1
ATOM 1035 C CA . PHE A 1 126 ? 14.836 -0.719 2.828 1.00 80.12 126 PHE A CA 1
ATOM 1036 C C . PHE A 1 126 ? 13.442 -0.179 3.160 1.00 80.12 126 PHE A C 1
ATOM 1038 O O . PHE A 1 126 ? 12.739 -0.789 3.965 1.00 80.12 126 PHE A O 1
ATOM 1045 N N . LEU A 1 127 ? 12.998 0.874 2.470 1.00 80.38 127 LEU A N 1
ATOM 1046 C CA . LEU A 1 127 ? 11.671 1.480 2.614 1.00 80.38 127 LEU A CA 1
ATOM 1047 C 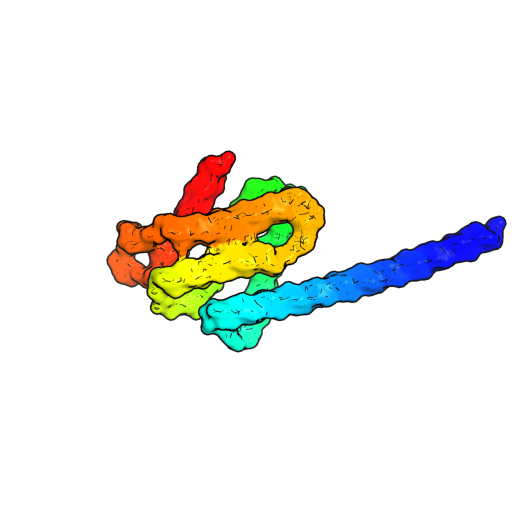C . LEU A 1 127 ? 10.546 0.481 2.386 1.00 80.38 127 LEU A C 1
ATOM 1049 O O . LEU A 1 127 ? 9.650 0.337 3.217 1.00 80.38 127 LEU A O 1
ATOM 1053 N N . LYS A 1 128 ? 10.620 -0.275 1.291 1.00 82.94 128 LYS A N 1
ATOM 1054 C CA . LYS A 1 128 ? 9.667 -1.342 0.988 1.00 82.94 128 LYS A CA 1
ATOM 1055 C C . LYS A 1 128 ? 9.570 -2.357 2.128 1.00 82.94 128 LYS A C 1
ATOM 1057 O O . LYS A 1 128 ? 8.466 -2.728 2.539 1.00 82.94 128 LYS A O 1
ATOM 1062 N N . ASN A 1 129 ? 10.709 -2.834 2.630 1.00 85.25 129 ASN A N 1
ATOM 1063 C CA . ASN A 1 129 ? 10.746 -3.806 3.722 1.00 85.25 129 ASN A CA 1
ATOM 1064 C C . ASN A 1 129 ? 10.202 -3.207 5.022 1.00 85.25 129 ASN A C 1
ATOM 1066 O O . ASN A 1 129 ? 9.457 -3.878 5.737 1.00 85.25 129 ASN A O 1
ATOM 1070 N N . LEU A 1 130 ? 10.534 -1.947 5.298 1.00 83.25 130 LEU A N 1
ATOM 1071 C CA . LEU A 1 130 ? 10.058 -1.213 6.460 1.00 83.25 130 LEU A CA 1
ATOM 1072 C C . LEU A 1 130 ? 8.531 -1.060 6.430 1.00 83.25 130 LEU A C 1
ATOM 1074 O O . LEU A 1 130 ? 7.880 -1.458 7.391 1.00 83.25 130 LEU A O 1
ATOM 1078 N N . LEU A 1 131 ? 7.955 -0.602 5.312 1.00 83.69 131 LEU A N 1
ATOM 1079 C CA . LEU A 1 131 ? 6.501 -0.489 5.105 1.00 83.69 131 LEU A CA 1
ATOM 1080 C C . LEU A 1 131 ? 5.791 -1.836 5.216 1.00 83.69 131 LEU A C 1
ATOM 1082 O O . LEU A 1 131 ? 4.753 -1.955 5.862 1.00 83.69 131 LEU A O 1
ATOM 1086 N N . THR A 1 132 ? 6.353 -2.866 4.583 1.00 87.69 132 THR A N 1
ATOM 1087 C CA . THR A 1 132 ? 5.785 -4.218 4.613 1.00 87.69 132 THR A CA 1
ATOM 1088 C C . THR A 1 132 ? 5.686 -4.717 6.053 1.00 87.69 132 THR A C 1
ATOM 1090 O O . THR A 1 132 ? 4.633 -5.203 6.477 1.00 87.69 132 THR A O 1
ATOM 1093 N N . ASN A 1 133 ? 6.780 -4.591 6.807 1.00 87.81 133 ASN A N 1
ATOM 1094 C CA . ASN A 1 133 ? 6.857 -5.066 8.181 1.00 87.81 133 ASN A CA 1
ATOM 1095 C C . ASN A 1 133 ? 5.995 -4.225 9.120 1.00 87.81 133 ASN A C 1
ATOM 1097 O O . ASN A 1 133 ? 5.267 -4.813 9.913 1.00 87.81 133 ASN A O 1
ATOM 1101 N N . SER A 1 134 ? 6.019 -2.895 9.003 1.00 85.94 134 SER A N 1
ATOM 1102 C CA . SER A 1 134 ? 5.217 -2.009 9.852 1.00 85.94 134 SER A CA 1
ATOM 1103 C C . SER A 1 134 ? 3.727 -2.284 9.678 1.00 85.94 134 SER A C 1
ATOM 1105 O O . SER A 1 134 ? 3.045 -2.568 10.659 1.00 85.94 134 SER A O 1
ATOM 1107 N N . LEU A 1 135 ? 3.230 -2.342 8.438 1.00 88.19 135 LEU A N 1
ATOM 1108 C CA . LEU A 1 135 ? 1.834 -2.677 8.144 1.00 88.19 135 LEU A CA 1
ATOM 1109 C C . LEU A 1 135 ? 1.427 -4.026 8.736 1.00 88.19 135 LEU A C 1
ATOM 1111 O O . LEU A 1 135 ? 0.332 -4.151 9.279 1.00 88.19 135 LEU A O 1
ATOM 1115 N N . ARG A 1 136 ? 2.293 -5.040 8.628 1.00 90.19 136 ARG A N 1
ATOM 1116 C CA . ARG A 1 136 ? 2.003 -6.380 9.147 1.00 90.19 136 ARG A CA 1
ATOM 1117 C C . ARG A 1 136 ? 1.970 -6.398 10.672 1.00 90.19 136 ARG A C 1
ATOM 1119 O O . ARG A 1 136 ? 1.025 -6.941 11.231 1.00 90.19 136 ARG A O 1
ATOM 1126 N N . THR A 1 137 ? 2.983 -5.821 11.312 1.00 89.69 137 THR A N 1
ATOM 1127 C CA . THR A 1 137 ? 3.108 -5.765 12.772 1.00 89.69 137 THR A CA 1
ATOM 1128 C C . THR A 1 137 ? 1.956 -4.979 13.381 1.00 89.69 137 THR A C 1
ATOM 1130 O O . THR A 1 137 ? 1.250 -5.503 14.235 1.00 89.69 137 THR A O 1
ATOM 1133 N N . ILE A 1 138 ? 1.680 -3.778 12.868 1.00 89.56 138 ILE A N 1
ATOM 1134 C CA . ILE A 1 138 ? 0.571 -2.942 13.340 1.00 89.56 138 ILE A CA 1
ATOM 1135 C C . ILE A 1 138 ? -0.749 -3.687 13.149 1.00 89.56 138 ILE A C 1
ATOM 1137 O O . ILE A 1 138 ? -1.533 -3.792 14.085 1.00 89.56 138 ILE A O 1
ATOM 1141 N N . ALA A 1 139 ? -0.972 -4.303 11.984 1.00 89.38 139 ALA A N 1
ATOM 1142 C CA . ALA A 1 139 ? -2.170 -5.103 11.757 1.00 89.38 139 ALA A CA 1
ATOM 1143 C C . ALA A 1 139 ? -2.296 -6.310 12.693 1.00 89.38 139 ALA A C 1
ATOM 1145 O O . ALA A 1 139 ? -3.389 -6.854 12.779 1.00 89.38 139 ALA A O 1
ATOM 1146 N N . ASP A 1 140 ? -1.240 -6.779 13.355 1.00 90.12 140 ASP A N 1
ATOM 1147 C CA . ASP A 1 140 ? -1.300 -7.846 14.358 1.00 90.12 140 ASP A CA 1
ATOM 1148 C C . ASP A 1 140 ? -1.502 -7.303 15.777 1.00 90.12 140 ASP A C 1
ATOM 1150 O O . ASP A 1 140 ? -2.228 -7.916 16.561 1.00 90.12 140 ASP A O 1
ATOM 1154 N N . GLU A 1 141 ? -0.946 -6.135 16.078 1.00 88.69 141 GLU A N 1
ATOM 1155 C CA . GLU A 1 141 ? -0.904 -5.571 17.428 1.00 88.69 141 GLU A CA 1
ATOM 1156 C C . GLU A 1 141 ? -2.089 -4.665 17.762 1.00 88.69 141 GLU A C 1
ATOM 1158 O O . GLU A 1 141 ? -2.481 -4.604 18.926 1.00 88.69 141 GLU A O 1
ATOM 1163 N N . ILE A 1 142 ? -2.701 -3.996 16.778 1.00 87.19 142 ILE A N 1
ATOM 1164 C CA . ILE A 1 142 ? -3.797 -3.07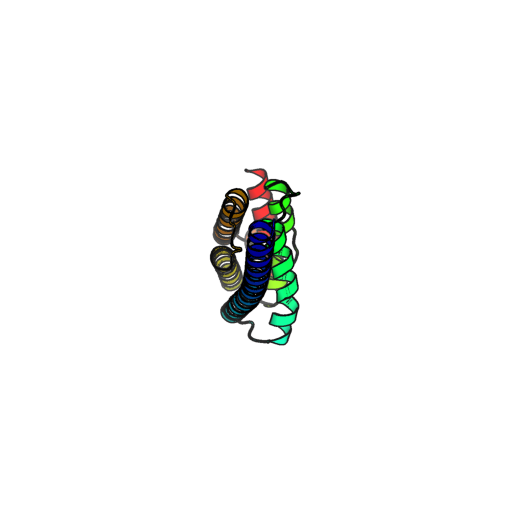2 17.086 1.00 87.19 142 ILE A CA 1
ATOM 1165 C C . ILE A 1 142 ? -5.030 -3.806 17.623 1.00 87.19 142 ILE A C 1
ATOM 1167 O O . ILE A 1 142 ? -5.502 -4.801 17.049 1.00 87.19 142 ILE A O 1
ATOM 1171 N N . ASP A 1 143 ? -5.594 -3.252 18.696 1.00 84.38 143 ASP A N 1
ATOM 1172 C CA . ASP A 1 143 ? -6.933 -3.564 19.183 1.00 84.38 143 ASP A CA 1
ATOM 1173 C C . ASP A 1 143 ? -7.828 -2.321 19.053 1.00 84.38 143 ASP A C 1
ATOM 1175 O O . ASP A 1 143 ? -7.904 -1.489 19.958 1.00 84.38 143 ASP A O 1
ATOM 1179 N N . PRO A 1 144 ? -8.549 -2.168 17.929 1.00 80.88 144 PRO A N 1
ATOM 1180 C CA . PRO A 1 144 ? -9.389 -0.997 17.709 1.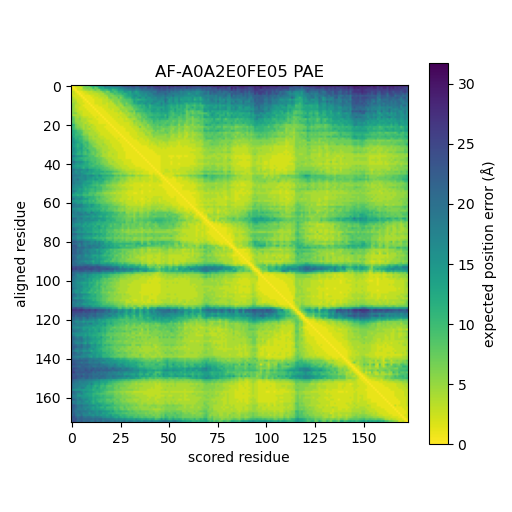00 80.88 144 PRO A CA 1
ATOM 1181 C C . PRO A 1 144 ? -10.549 -0.914 18.707 1.00 80.88 144 PRO A C 1
ATOM 1183 O O . PRO A 1 144 ? -11.204 0.120 18.758 1.00 80.88 144 PRO A O 1
ATOM 1186 N N . LYS A 1 145 ? -10.869 -1.979 19.464 1.00 80.69 145 LYS A N 1
ATOM 1187 C CA . LYS A 1 145 ? -11.986 -1.967 20.421 1.00 80.69 145 LYS A CA 1
ATOM 1188 C C . LYS A 1 145 ? -11.663 -1.205 21.695 1.00 80.69 145 LYS A C 1
ATOM 1190 O O . LYS A 1 145 ? -12.606 -0.688 22.289 1.00 80.69 145 LYS A O 1
ATOM 1195 N N . GLU A 1 146 ? -10.396 -1.135 22.102 1.00 78.25 146 GLU A N 1
ATOM 1196 C CA . GLU A 1 146 ? -9.992 -0.403 23.311 1.00 78.25 146 GLU A CA 1
ATOM 1197 C C . GLU A 1 146 ? -10.283 1.096 23.177 1.00 78.25 146 GLU A C 1
ATOM 1199 O O . GLU A 1 146 ? -10.813 1.706 24.105 1.00 78.25 146 GLU A O 1
ATOM 1204 N N . ASN A 1 147 ? -10.050 1.654 21.985 1.00 75.00 147 ASN A N 1
ATOM 1205 C CA . ASN A 1 147 ? -10.204 3.083 21.698 1.00 75.00 147 ASN A CA 1
ATOM 1206 C C . ASN A 1 147 ? -11.469 3.421 20.887 1.00 75.00 147 ASN A C 1
ATOM 1208 O O . ASN A 1 147 ? -11.665 4.567 20.485 1.00 75.00 147 ASN A O 1
ATOM 1212 N N . ARG A 1 148 ? -12.359 2.447 20.643 1.00 85.06 148 ARG A N 1
ATOM 1213 C CA . ARG A 1 148 ? -13.554 2.662 19.816 1.00 85.06 148 ARG A CA 1
ATOM 1214 C C . ARG A 1 148 ? -14.573 3.557 20.517 1.00 85.06 148 ARG A C 1
ATOM 1216 O O . ARG A 1 148 ? -15.200 3.158 21.501 1.00 85.06 148 ARG A O 1
ATOM 1223 N N . GLY A 1 149 ? -14.841 4.718 19.929 1.00 83.19 149 GLY A N 1
ATOM 1224 C CA . GLY A 1 149 ? -15.902 5.619 20.365 1.00 83.19 149 GLY A CA 1
ATOM 1225 C C . GLY A 1 149 ? -17.300 4.997 20.254 1.00 83.19 149 GLY A C 1
ATOM 1226 O O . GLY A 1 149 ? -17.585 4.155 19.393 1.00 83.19 149 GLY A O 1
ATOM 1227 N N . VAL A 1 150 ? -18.223 5.436 21.114 1.00 82.56 150 VAL A N 1
ATOM 1228 C CA . VAL A 1 150 ? -19.624 4.983 21.084 1.00 82.56 150 VAL A CA 1
ATOM 1229 C C . VAL A 1 150 ? -20.253 5.329 19.730 1.00 82.56 150 VAL A C 1
ATOM 1231 O O . VAL A 1 150 ? -20.286 6.486 19.326 1.00 82.56 150 VAL A O 1
ATOM 1234 N N . GLY A 1 151 ? -20.764 4.317 19.023 1.00 82.31 151 GLY A N 1
ATOM 1235 C CA . GLY A 1 151 ? -21.381 4.486 17.701 1.00 82.31 151 GLY A CA 1
ATOM 1236 C C . GLY A 1 151 ? -20.393 4.624 16.535 1.00 82.31 151 GLY A C 1
ATOM 1237 O O . GLY A 1 151 ? -20.830 4.645 15.385 1.00 82.31 151 GLY A O 1
ATOM 1238 N N . GLN A 1 152 ? -19.082 4.647 16.792 1.00 86.94 152 GLN A N 1
ATOM 1239 C CA . GLN A 1 152 ? -18.066 4.725 15.743 1.00 86.94 152 GLN A CA 1
ATOM 1240 C C . GLN A 1 152 ? -18.078 3.446 14.885 1.00 86.94 152 GLN A C 1
ATOM 1242 O O . GLN A 1 152 ? -18.086 2.334 15.436 1.00 86.94 152 GLN A O 1
ATOM 1247 N N . PRO A 1 153 ? -18.079 3.541 13.543 1.00 88.75 153 PRO A N 1
ATOM 1248 C CA . PRO A 1 153 ? -17.907 2.382 12.673 1.00 88.75 153 PRO A CA 1
ATOM 1249 C C . PRO A 1 153 ? -16.572 1.675 12.936 1.00 88.75 153 PRO A C 1
ATOM 1251 O O . PRO A 1 153 ? -15.559 2.325 13.168 1.00 88.75 153 PRO A O 1
ATOM 1254 N N . MET A 1 154 ? -16.550 0.339 12.852 1.00 89.12 154 MET A N 1
ATOM 1255 C CA . MET A 1 154 ? -15.311 -0.433 13.043 1.00 89.12 154 MET A CA 1
ATOM 1256 C C . MET A 1 154 ? -14.226 -0.041 12.026 1.00 89.12 154 MET A C 1
ATOM 1258 O O . MET A 1 154 ? -13.052 -0.043 12.365 1.00 89.12 154 MET A O 1
ATOM 1262 N N . THR A 1 155 ? -14.618 0.333 10.805 1.00 87.81 155 THR A N 1
ATOM 1263 C CA . THR A 1 155 ? -13.697 0.830 9.775 1.00 87.81 155 THR A CA 1
ATOM 1264 C C . THR A 1 155 ? -12.952 2.087 10.222 1.00 87.81 155 THR A C 1
ATOM 1266 O O . THR A 1 155 ? -11.739 2.137 10.074 1.00 87.81 155 THR A O 1
ATOM 1269 N N . GLU A 1 156 ? -13.640 3.072 10.808 1.00 88.38 156 GLU A N 1
ATOM 1270 C CA . GLU A 1 156 ? -12.982 4.306 11.264 1.00 88.38 156 GLU A CA 1
ATOM 1271 C C . GLU A 1 156 ? -12.125 4.054 12.509 1.00 88.38 156 GLU A C 1
ATOM 1273 O O . GLU A 1 156 ? -10.990 4.509 12.554 1.00 88.38 156 GLU A O 1
ATOM 1278 N N . ALA A 1 157 ? -12.597 3.229 13.453 1.00 90.19 157 ALA A N 1
ATOM 1279 C CA . ALA A 1 157 ? -11.790 2.827 14.611 1.00 90.19 157 ALA A CA 1
ATOM 1280 C C . ALA A 1 157 ? -10.502 2.086 14.201 1.00 90.19 157 ALA A C 1
ATOM 1282 O O . ALA A 1 157 ? -9.443 2.288 14.787 1.00 90.19 157 ALA A O 1
ATOM 1283 N N . TRP A 1 158 ? -10.574 1.242 13.166 1.00 90.31 158 TRP A N 1
ATOM 1284 C CA . TRP A 1 158 ? -9.403 0.571 12.600 1.00 90.31 158 TRP A CA 1
ATOM 1285 C C . TRP A 1 158 ? -8.448 1.556 11.925 1.00 90.31 158 TRP A C 1
ATOM 1287 O O . TRP A 1 158 ? -7.242 1.463 12.118 1.00 90.31 158 TRP A O 1
ATOM 1297 N N . ILE A 1 159 ? -8.974 2.501 11.141 1.00 88.81 159 ILE A N 1
ATOM 1298 C CA . ILE A 1 159 ? -8.171 3.531 10.471 1.00 88.81 159 ILE A CA 1
ATOM 1299 C C . ILE A 1 159 ? -7.438 4.400 11.495 1.00 88.81 159 ILE A C 1
ATOM 1301 O O . ILE A 1 159 ? -6.247 4.648 11.324 1.00 88.81 159 ILE A O 1
ATOM 1305 N N . GLU A 1 160 ? -8.115 4.830 12.558 1.00 89.06 160 GLU A N 1
ATOM 1306 C CA . GLU A 1 160 ? -7.507 5.613 13.638 1.00 89.06 160 GLU A CA 1
ATOM 1307 C C . GLU A 1 160 ? -6.404 4.824 14.352 1.00 89.06 160 GLU A C 1
ATOM 1309 O O . GLU A 1 160 ? -5.279 5.314 14.445 1.00 89.06 160 GLU A O 1
ATOM 1314 N N . ALA A 1 161 ? -6.674 3.575 14.744 1.00 89.81 161 ALA A N 1
ATOM 1315 C CA . ALA A 1 161 ? -5.676 2.714 15.381 1.00 89.81 161 ALA A CA 1
ATOM 1316 C C . ALA A 1 161 ? -4.466 2.432 14.467 1.00 89.81 161 ALA A C 1
ATOM 1318 O O . ALA A 1 161 ? -3.328 2.394 14.927 1.00 89.81 161 ALA A O 1
ATOM 1319 N N . MET A 1 162 ? -4.688 2.271 13.157 1.00 88.75 162 MET A N 1
ATOM 1320 C CA . MET A 1 162 ? -3.612 2.120 12.173 1.00 88.75 162 MET A CA 1
ATOM 1321 C C . MET A 1 162 ? -2.757 3.386 12.061 1.00 88.75 162 MET A C 1
ATOM 1323 O O . MET A 1 162 ? -1.535 3.275 12.007 1.00 88.75 162 MET A O 1
ATOM 1327 N N . LYS A 1 163 ? -3.378 4.575 12.028 1.00 87.12 163 LYS A N 1
ATOM 1328 C CA . LYS A 1 163 ? -2.661 5.861 11.979 1.00 87.12 163 LYS A CA 1
ATOM 1329 C C . LYS A 1 163 ? -1.784 6.048 13.214 1.00 87.12 163 LYS A C 1
ATOM 1331 O O . LYS A 1 163 ? -0.600 6.334 13.074 1.00 87.12 163 LYS A O 1
ATOM 1336 N N . GLU A 1 164 ? -2.344 5.818 14.397 1.00 87.56 164 GLU A N 1
ATOM 1337 C CA . GLU A 1 164 ? -1.617 5.902 15.668 1.00 87.56 164 GLU A CA 1
ATOM 1338 C C . GLU A 1 164 ? -0.479 4.873 15.748 1.00 87.56 164 GLU A C 1
ATOM 1340 O O . GLU A 1 164 ? 0.645 5.208 16.127 1.00 87.56 164 GLU A O 1
ATOM 1345 N N . GLY A 1 165 ? -0.737 3.630 15.330 1.00 87.38 165 GLY A N 1
ATOM 1346 C CA . GLY A 1 165 ? 0.276 2.577 15.297 1.00 87.38 165 GLY A CA 1
ATOM 1347 C C . GLY A 1 165 ? 1.428 2.893 14.342 1.00 87.38 165 GLY A C 1
ATOM 1348 O O . GLY A 1 165 ? 2.587 2.648 14.674 1.00 87.38 165 GLY A O 1
ATOM 1349 N N . MET A 1 166 ? 1.133 3.471 13.173 1.00 85.25 166 MET A N 1
ATOM 1350 C CA . MET A 1 166 ? 2.159 3.892 12.214 1.00 85.25 166 MET A CA 1
ATOM 1351 C C . MET A 1 166 ? 2.985 5.062 12.744 1.00 85.25 166 MET A C 1
ATOM 1353 O O . MET A 1 166 ? 4.208 5.011 12.657 1.00 85.25 166 MET A O 1
ATOM 1357 N N . ASP A 1 167 ? 2.344 6.075 13.322 1.00 84.38 167 ASP A N 1
ATOM 1358 C CA . ASP A 1 167 ? 3.025 7.230 13.917 1.00 84.38 167 ASP A CA 1
ATOM 1359 C C . ASP A 1 167 ? 3.945 6.818 15.081 1.00 84.38 167 ASP A C 1
ATOM 1361 O O . ASP A 1 167 ? 5.117 7.201 15.142 1.00 84.38 167 ASP A O 1
ATOM 1365 N N . THR A 1 168 ? 3.454 5.929 15.950 1.00 85.38 168 THR A N 1
ATOM 1366 C CA . THR A 1 168 ? 4.237 5.345 17.050 1.00 85.38 168 THR A CA 1
ATOM 1367 C C . THR A 1 168 ? 5.436 4.565 16.519 1.00 85.38 168 THR A C 1
ATOM 1369 O O . THR A 1 168 ? 6.561 4.762 16.982 1.00 85.38 168 THR A O 1
ATOM 1372 N N . TYR A 1 169 ? 5.217 3.708 15.517 1.00 82.94 169 TYR A N 1
ATOM 1373 C CA . TYR A 1 169 ? 6.282 2.933 14.888 1.00 82.94 169 TYR A CA 1
ATOM 1374 C C . TYR A 1 169 ? 7.360 3.848 14.294 1.00 82.94 169 TYR A C 1
ATOM 1376 O O . TYR A 1 169 ? 8.543 3.652 14.566 1.00 82.94 169 TYR A O 1
ATOM 1384 N N . LEU A 1 170 ? 6.963 4.886 13.551 1.00 77.94 170 LEU A N 1
ATOM 1385 C CA . LEU A 1 170 ? 7.884 5.848 12.940 1.00 77.94 170 LEU A CA 1
ATOM 1386 C C . LEU A 1 170 ? 8.657 6.681 13.968 1.00 77.94 170 LEU A C 1
ATOM 1388 O O . LEU A 1 170 ? 9.819 7.002 13.733 1.00 77.94 170 LEU A O 1
ATOM 1392 N N . THR A 1 171 ? 8.038 7.015 15.099 1.00 80.25 171 THR A N 1
ATOM 1393 C CA . THR A 1 171 ? 8.689 7.751 16.196 1.00 80.25 171 THR A CA 1
ATOM 1394 C C . THR A 1 171 ? 9.675 6.876 16.980 1.00 80.25 171 THR A C 1
ATOM 1396 O O . THR A 1 171 ? 10.584 7.397 17.624 1.00 80.25 171 THR A O 1
ATOM 1399 N N . SER A 1 172 ? 9.505 5.551 16.936 1.00 78.25 172 SER A N 1
ATOM 1400 C CA . SER A 1 172 ? 10.368 4.586 17.631 1.00 78.25 172 SER A CA 1
ATOM 1401 C C . SER A 1 172 ? 11.625 4.158 16.857 1.00 78.25 172 SER A C 1
ATOM 1403 O O . SER A 1 172 ? 12.486 3.499 17.444 1.00 78.25 172 SER A O 1
ATOM 1405 N N . LEU A 1 173 ? 11.714 4.506 15.566 1.00 68.38 173 LEU A N 1
ATOM 1406 C CA . LEU A 1 173 ? 12.875 4.277 14.693 1.00 68.38 173 LEU A CA 1
ATOM 1407 C C . LEU A 1 173 ? 13.999 5.287 14.961 1.00 68.38 173 LEU A C 1
ATOM 1409 O O . LEU A 1 173 ? 15.170 4.845 14.951 1.00 68.38 173 LEU A O 1
#

Secondary structure (DSSP, 8-state):
-HHHHHHHHHHHHHHHHHHHHHHHHHHHHHHHHHHHHHHHHHHTT---HHHHHHHHHHHHHHHHGGG-TTS-HHHHHHHHHH-HHHHHHHHTSTT--HHHHHHHHHHHHHHHHHS-----SHHHHHHHHHHHHHHHHHHHH--TTTSPPTT--HHHHHHHHHHHHHHHHHHH-